Protein AF-A0A3E0KHG8-F1 (afdb_monomer)

Mean predicted aligned error: 9.84 Å

Secondary structure (DSSP, 8-state):
-PPP--------HHHHHHHHHHHHHTT--HHHHHHHHHHHHHHHTT-PPTTTTS--S--SS--S--PPP-

Structure (mmCIF, N/CA/C/O backbone):
data_AF-A0A3E0KHG8-F1
#
_entry.id   AF-A0A3E0KHG8-F1
#
loop_
_atom_site.group_PDB
_atom_site.id
_atom_site.type_symbol
_atom_site.label_atom_id
_atom_site.label_alt_id
_atom_site.label_comp_id
_atom_site.label_asym_id
_atom_site.label_entity_id
_atom_site.label_seq_id
_atom_site.pdbx_PDB_ins_code
_atom_site.Cartn_x
_atom_site.Cartn_y
_atom_site.Cartn_z
_atom_site.occupancy
_atom_site.B_iso_or_equiv
_atom_site.auth_seq_id
_atom_site.auth_comp_id
_atom_site.auth_asym_id
_atom_site.auth_atom_id
_atom_site.pdbx_PDB_model_num
ATOM 1 N N . MET A 1 1 ? 15.530 12.464 7.537 1.00 49.59 1 MET A N 1
ATOM 2 C CA . MET A 1 1 ? 14.165 12.001 7.862 1.00 49.59 1 MET A CA 1
ATOM 3 C C . MET A 1 1 ? 14.270 10.930 8.934 1.00 49.59 1 MET A C 1
ATOM 5 O O . MET A 1 1 ? 15.160 10.094 8.788 1.00 49.59 1 MET A O 1
ATOM 9 N N . PRO A 1 2 ? 13.476 10.954 10.021 1.00 43.22 2 PRO A N 1
ATOM 10 C CA . PRO A 1 2 ? 13.425 9.810 10.930 1.00 43.22 2 PRO A CA 1
ATOM 11 C C . PRO A 1 2 ? 13.112 8.569 10.080 1.00 43.22 2 PRO A C 1
ATOM 13 O O . PRO A 1 2 ? 12.169 8.573 9.294 1.00 43.22 2 PRO A O 1
ATOM 16 N N . GLY A 1 3 ? 14.021 7.594 10.103 1.00 60.06 3 GLY A N 1
ATOM 17 C CA . GLY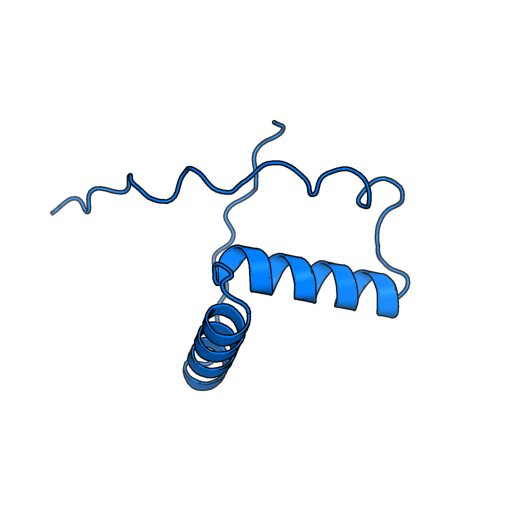 A 1 3 ? 14.165 6.610 9.030 1.00 60.06 3 GLY A CA 1
ATOM 1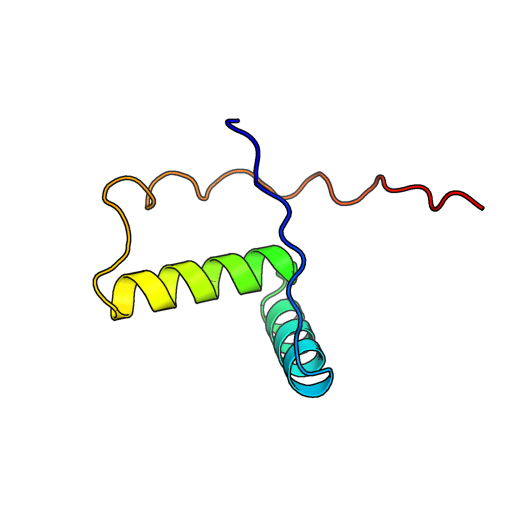8 C C . GLY A 1 3 ? 12.889 5.819 8.756 1.00 60.06 3 GLY A C 1
ATOM 19 O O . GLY A 1 3 ? 12.275 5.283 9.683 1.00 60.06 3 GLY A O 1
ATOM 20 N N . ARG A 1 4 ? 12.512 5.703 7.473 1.00 69.06 4 ARG A N 1
ATOM 21 C CA . ARG A 1 4 ? 11.481 4.747 7.052 1.00 69.06 4 A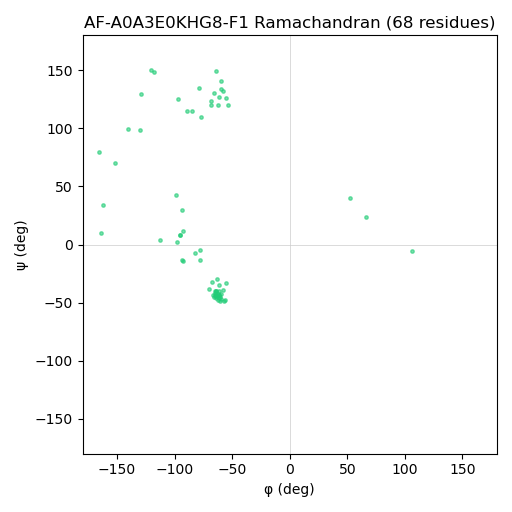RG A CA 1
ATOM 22 C C . ARG A 1 4 ? 11.908 3.364 7.528 1.00 69.06 4 ARG A C 1
ATOM 24 O O . ARG A 1 4 ? 13.025 2.920 7.268 1.00 69.06 4 ARG A O 1
ATOM 31 N N . LYS A 1 5 ? 11.026 2.690 8.258 1.00 77.44 5 LYS A N 1
ATOM 32 C CA . LYS A 1 5 ? 11.316 1.368 8.802 1.00 77.44 5 LYS A CA 1
ATOM 33 C C . LYS A 1 5 ? 11.015 0.313 7.746 1.00 77.44 5 LYS A C 1
ATOM 35 O O . LYS A 1 5 ? 9.858 0.125 7.383 1.00 77.44 5 LYS A O 1
ATOM 40 N N . ALA A 1 6 ? 12.044 -0.394 7.289 1.00 84.12 6 ALA A N 1
ATOM 41 C CA . ALA A 1 6 ? 11.855 -1.580 6.464 1.00 84.12 6 ALA A CA 1
ATOM 42 C C . ALA A 1 6 ? 11.171 -2.681 7.292 1.00 84.12 6 ALA A C 1
ATOM 44 O O . ALA A 1 6 ? 11.591 -2.990 8.411 1.00 84.12 6 ALA A O 1
ATOM 45 N N . VAL A 1 7 ? 10.104 -3.263 6.746 1.00 83.25 7 VAL A N 1
ATOM 46 C CA . VAL A 1 7 ? 9.358 -4.365 7.361 1.00 83.25 7 VAL A CA 1
ATOM 47 C C . VAL A 1 7 ? 9.218 -5.481 6.334 1.00 83.25 7 VAL A C 1
ATOM 49 O O . VAL A 1 7 ? 8.783 -5.242 5.212 1.00 83.25 7 VAL A O 1
ATOM 52 N N . LEU A 1 8 ? 9.564 -6.710 6.723 1.00 89.44 8 LEU A N 1
ATOM 53 C CA . LEU A 1 8 ? 9.318 -7.889 5.895 1.00 89.44 8 LEU A CA 1
ATOM 54 C C . LEU A 1 8 ? 7.842 -8.281 5.994 1.00 89.44 8 LEU A C 1
ATOM 56 O O . LEU A 1 8 ? 7.387 -8.764 7.032 1.00 89.44 8 LEU A O 1
ATOM 60 N N . LEU A 1 9 ? 7.100 -8.082 4.906 1.00 88.12 9 LEU A N 1
ATOM 61 C CA . LEU A 1 9 ? 5.694 -8.451 4.809 1.00 88.12 9 LEU A CA 1
ATOM 62 C C . LEU A 1 9 ? 5.557 -9.806 4.110 1.00 88.12 9 LEU A C 1
ATOM 64 O O . LEU A 1 9 ? 6.031 -9.996 2.993 1.00 88.12 9 LEU A O 1
ATOM 68 N N . ARG A 1 10 ? 4.884 -10.757 4.761 1.00 93.06 10 ARG A N 1
ATOM 69 C CA . ARG A 1 10 ? 4.513 -12.028 4.131 1.00 93.06 10 ARG A CA 1
ATOM 70 C C . ARG A 1 10 ? 3.154 -11.862 3.464 1.00 93.06 10 ARG A C 1
ATOM 72 O O . ARG A 1 10 ? 2.160 -11.650 4.152 1.00 93.06 10 ARG A O 1
ATOM 79 N N . LEU A 1 11 ? 3.127 -11.961 2.141 1.00 91.19 11 LEU A N 1
ATOM 80 C CA . LEU A 1 11 ? 1.916 -11.874 1.330 1.00 91.19 11 LEU A CA 1
ATOM 81 C C . LEU A 1 11 ? 1.697 -13.179 0.572 1.00 91.19 11 LEU A C 1
ATOM 83 O O . LEU A 1 11 ? 2.654 -13.841 0.171 1.00 91.19 11 LEU A O 1
ATOM 87 N N . ASP A 1 12 ? 0.431 -13.515 0.335 1.00 96.38 12 ASP A N 1
ATOM 88 C CA . ASP A 1 12 ? 0.091 -14.502 -0.685 1.00 96.38 12 ASP A CA 1
ATOM 89 C C . ASP A 1 12 ? 0.614 -14.005 -2.055 1.00 96.38 12 ASP A C 1
ATOM 91 O O . ASP A 1 12 ? 0.398 -12.833 -2.394 1.00 96.38 12 ASP A O 1
ATOM 95 N N . PRO A 1 13 ? 1.284 -14.852 -2.861 1.00 95.44 13 PRO A N 1
ATOM 96 C CA . PRO A 1 13 ? 1.834 -14.449 -4.157 1.00 95.44 13 PRO A CA 1
ATOM 97 C C . PRO A 1 13 ? 0.808 -13.830 -5.115 1.00 95.44 13 PRO A C 1
ATOM 99 O O . PRO A 1 13 ? 1.141 -12.929 -5.885 1.00 95.44 13 PRO A O 1
ATOM 102 N N . LYS A 1 14 ? -0.455 -14.269 -5.066 1.00 97.19 14 LYS A N 1
ATOM 103 C CA . LYS A 1 14 ? -1.534 -13.718 -5.898 1.00 97.19 14 LYS A CA 1
ATOM 104 C C . LYS A 1 14 ? -1.907 -12.307 -5.461 1.00 97.19 14 LYS A C 1
ATOM 106 O O . LYS A 1 14 ? -2.162 -11.454 -6.307 1.00 97.19 14 LYS A O 1
ATOM 111 N N . VAL A 1 15 ? -1.906 -12.051 -4.152 1.00 96.56 15 VAL A N 1
ATOM 112 C CA . VAL A 1 15 ? -2.151 -10.711 -3.599 1.00 96.56 15 VAL A CA 1
ATOM 113 C C . VAL A 1 15 ? -1.011 -9.774 -3.980 1.00 96.56 15 VAL A C 1
ATOM 115 O O . VAL A 1 15 ? -1.268 -8.664 -4.437 1.00 96.56 15 VAL A O 1
ATOM 118 N N . HIS A 1 16 ? 0.237 -10.237 -3.871 1.00 95.88 16 HIS A N 1
ATOM 119 C CA . HIS A 1 16 ? 1.397 -9.466 -4.315 1.00 95.88 16 HIS A CA 1
ATOM 120 C C . HIS A 1 16 ? 1.285 -9.078 -5.799 1.00 95.88 16 HIS A C 1
ATOM 122 O O . HIS A 1 16 ? 1.432 -7.908 -6.143 1.00 95.88 16 HIS A O 1
ATOM 128 N N . ALA A 1 17 ? 0.961 -10.035 -6.675 1.00 97.00 17 ALA A N 1
ATOM 129 C CA . ALA A 1 17 ? 0.804 -9.774 -8.105 1.00 97.00 17 ALA A CA 1
ATOM 130 C C . ALA A 1 17 ? -0.322 -8.768 -8.409 1.00 97.00 17 ALA A C 1
ATOM 132 O O . ALA A 1 17 ? -0.156 -7.894 -9.261 1.00 97.00 17 ALA A O 1
ATOM 133 N N . ALA A 1 18 ? -1.450 -8.856 -7.699 1.00 97.69 18 ALA A N 1
ATOM 134 C CA . ALA A 1 18 ? -2.553 -7.910 -7.851 1.00 97.69 18 ALA A CA 1
ATOM 135 C C . ALA A 1 18 ? -2.158 -6.487 -7.424 1.00 97.69 18 ALA A C 1
ATOM 137 O O . ALA A 1 18 ? -2.459 -5.532 -8.138 1.00 97.69 18 ALA A O 1
ATOM 138 N N . LEU A 1 19 ? -1.442 -6.345 -6.301 1.00 96.50 19 LEU A N 1
ATOM 139 C CA . LEU A 1 19 ? -0.936 -5.050 -5.837 1.00 96.50 19 LEU A CA 1
ATOM 140 C C . LEU A 1 19 ? 0.095 -4.463 -6.80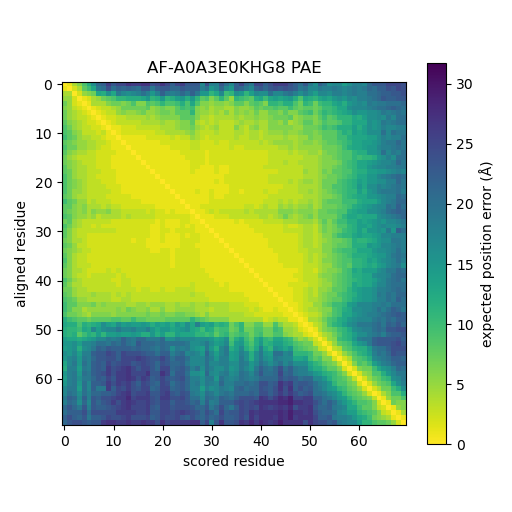3 1.00 96.50 19 LEU A C 1
ATOM 142 O O . LEU A 1 19 ? 0.039 -3.273 -7.093 1.00 96.50 19 LEU A O 1
ATOM 146 N N . GLN A 1 20 ? 0.999 -5.290 -7.333 1.00 96.25 20 GLN A N 1
ATOM 147 C CA . GLN A 1 20 ? 1.996 -4.855 -8.311 1.00 96.25 20 GLN A CA 1
ATOM 148 C C . GLN A 1 20 ? 1.340 -4.355 -9.600 1.00 96.25 20 GLN A C 1
ATOM 150 O O . GLN A 1 20 ? 1.740 -3.318 -10.123 1.00 96.25 20 GLN A O 1
ATOM 155 N N . LYS A 1 21 ? 0.314 -5.059 -10.091 1.00 97.75 21 LYS A N 1
ATOM 156 C CA . LYS A 1 21 ? -0.452 -4.611 -11.256 1.00 97.75 21 LYS A CA 1
ATOM 157 C C . LYS A 1 21 ? -1.147 -3.276 -10.988 1.00 97.75 21 LYS A C 1
ATOM 159 O O . LYS A 1 21 ? -1.014 -2.364 -11.790 1.00 97.75 21 LYS A O 1
ATOM 164 N N . TRP A 1 22 ? -1.826 -3.147 -9.850 1.00 97.62 22 TRP A N 1
ATOM 165 C CA . TRP A 1 22 ? -2.518 -1.909 -9.499 1.00 97.62 22 TRP A CA 1
ATOM 166 C C . TRP A 1 22 ? -1.552 -0.722 -9.366 1.00 97.62 22 TRP A C 1
ATOM 168 O O . TRP A 1 22 ? -1.814 0.349 -9.900 1.00 97.62 22 TRP A O 1
ATOM 178 N N . ALA A 1 23 ? -0.401 -0.924 -8.723 1.00 96.81 23 ALA A N 1
ATOM 179 C CA . ALA A 1 23 ? 0.631 0.105 -8.626 1.00 96.81 23 ALA A CA 1
ATOM 180 C C . ALA A 1 23 ? 1.130 0.545 -10.017 1.00 96.81 23 ALA A C 1
ATOM 182 O O . ALA A 1 23 ? 1.252 1.740 -10.276 1.00 96.81 23 ALA A O 1
ATOM 183 N N . ALA A 1 24 ? 1.348 -0.408 -10.931 1.00 96.00 24 ALA A N 1
ATOM 184 C CA . ALA A 1 24 ? 1.741 -0.113 -12.308 1.00 96.00 24 ALA A CA 1
ATOM 185 C C . ALA A 1 24 ? 0.658 0.661 -13.081 1.00 96.00 24 ALA A C 1
ATOM 187 O O . ALA A 1 24 ? 0.990 1.603 -13.798 1.00 96.00 24 ALA A O 1
ATOM 188 N N . ASP A 1 25 ? -0.618 0.3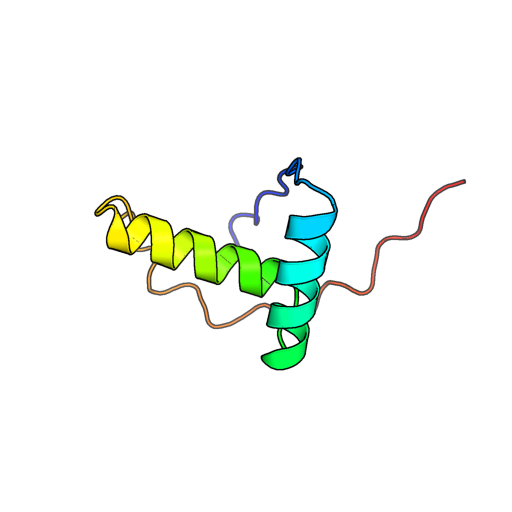09 -12.897 1.00 97.69 25 ASP A N 1
ATOM 189 C CA . ASP A 1 25 ? -1.753 1.006 -13.516 1.00 97.69 25 ASP A CA 1
ATOM 190 C C . ASP A 1 25 ? -1.850 2.476 -13.040 1.00 97.69 25 ASP A C 1
ATOM 192 O O . ASP A 1 25 ? -2.284 3.344 -13.796 1.00 97.69 25 ASP A O 1
ATOM 196 N N . GLU A 1 26 ? -1.398 2.776 -11.814 1.00 95.44 26 GLU A N 1
ATOM 197 C CA . GLU A 1 26 ? -1.351 4.131 -11.233 1.00 95.44 26 GLU A CA 1
ATOM 198 C C . GLU A 1 26 ? 0.013 4.837 -11.384 1.00 95.44 26 GLU A C 1
ATOM 200 O O . GLU A 1 26 ? 0.206 5.912 -10.816 1.00 95.44 26 GLU A O 1
ATOM 205 N N . LEU A 1 27 ? 0.954 4.260 -12.147 1.00 94.62 27 LEU A N 1
ATOM 206 C CA . LEU A 1 27 ? 2.326 4.769 -12.319 1.00 94.62 27 LEU A CA 1
ATOM 207 C C . LEU A 1 27 ? 3.047 5.025 -10.984 1.00 94.62 27 LEU A C 1
ATOM 209 O O . LEU A 1 27 ? 3.761 6.014 -10.821 1.00 94.62 27 LEU A O 1
ATOM 213 N N . ARG A 1 28 ? 2.855 4.123 -10.019 1.00 88.06 28 ARG A N 1
ATOM 214 C CA . ARG A 1 28 ? 3.408 4.211 -8.667 1.00 88.06 28 ARG A CA 1
ATOM 215 C C . ARG A 1 28 ? 4.292 3.003 -8.359 1.00 88.06 28 ARG A C 1
ATOM 217 O O . ARG A 1 28 ? 4.044 1.894 -8.830 1.00 88.06 28 ARG A O 1
ATOM 224 N N . SER A 1 29 ? 5.301 3.185 -7.505 1.00 93.62 29 SER A N 1
ATOM 225 C CA . SER A 1 29 ? 6.012 2.045 -6.918 1.00 93.62 29 SER A CA 1
ATOM 226 C C . SER A 1 29 ? 5.084 1.198 -6.036 1.00 93.62 29 SER A C 1
ATOM 228 O O . SER A 1 29 ? 4.165 1.703 -5.385 1.00 93.62 29 SER A O 1
ATOM 230 N N . LEU A 1 30 ? 5.355 -0.108 -5.958 1.00 94.12 30 LEU A N 1
ATOM 231 C CA . LEU A 1 30 ? 4.592 -1.021 -5.101 1.00 94.12 30 LEU A CA 1
ATOM 232 C C . LEU A 1 30 ? 4.626 -0.583 -3.626 1.00 94.12 30 LEU A C 1
ATOM 234 O O . LEU A 1 30 ? 3.603 -0.632 -2.948 1.00 94.12 30 LEU A O 1
ATOM 238 N N . ASN A 1 31 ? 5.774 -0.101 -3.141 1.00 92.00 31 ASN A N 1
ATOM 239 C CA . ASN A 1 31 ? 5.919 0.377 -1.764 1.00 92.00 31 ASN 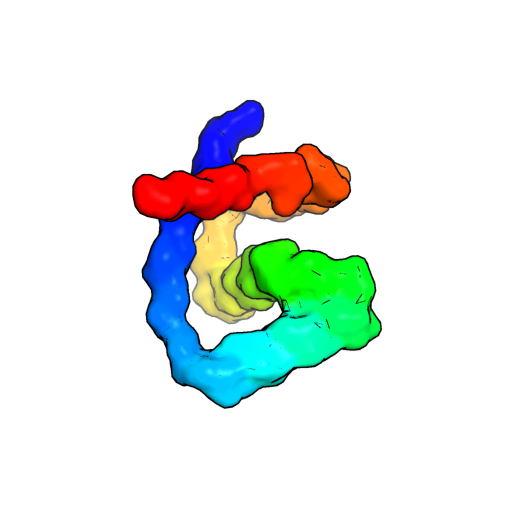A CA 1
ATOM 240 C C . ASN A 1 31 ? 5.046 1.605 -1.487 1.00 92.00 31 ASN A C 1
ATOM 242 O O . ASN A 1 31 ? 4.358 1.642 -0.468 1.00 92.00 31 ASN A O 1
ATOM 246 N N . ALA A 1 32 ? 5.023 2.579 -2.401 1.00 91.31 32 ALA A N 1
ATOM 247 C CA . ALA A 1 32 ? 4.161 3.745 -2.255 1.00 91.31 32 ALA A CA 1
ATOM 248 C C . ALA A 1 32 ? 2.671 3.369 -2.370 1.00 91.31 32 ALA A C 1
ATOM 250 O O . ALA A 1 32 ? 1.845 3.955 -1.670 1.00 91.31 32 ALA A O 1
ATOM 251 N N . GLN A 1 33 ? 2.315 2.359 -3.177 1.00 94.81 33 GLN A N 1
ATOM 252 C CA . GLN A 1 33 ? 0.940 1.848 -3.228 1.00 94.81 33 GLN A CA 1
ATOM 253 C C . GLN A 1 33 ? 0.535 1.191 -1.906 1.00 94.81 33 GLN A C 1
ATOM 255 O O . GLN A 1 33 ? -0.543 1.461 -1.379 1.00 94.81 33 GLN A O 1
ATOM 260 N N . ILE A 1 34 ? 1.403 0.353 -1.3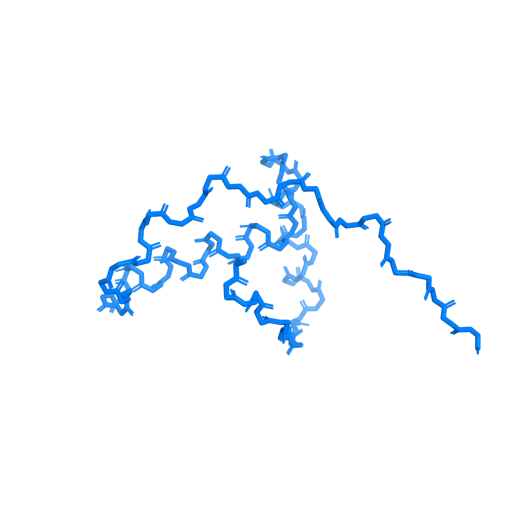35 1.00 93.50 34 ILE A N 1
ATOM 261 C CA . ILE A 1 34 ? 1.161 -0.292 -0.040 1.00 93.50 34 ILE A CA 1
ATOM 262 C C . ILE A 1 34 ? 1.008 0.761 1.063 1.00 93.50 34 ILE A C 1
ATOM 264 O O . ILE A 1 34 ? 0.059 0.678 1.842 1.00 93.50 34 ILE A O 1
ATOM 268 N N . ASP A 1 35 ? 1.884 1.767 1.115 1.00 91.81 35 ASP A N 1
ATOM 269 C CA . ASP A 1 35 ? 1.800 2.847 2.106 1.00 91.81 35 ASP A CA 1
ATOM 270 C C . ASP A 1 35 ? 0.475 3.617 2.000 1.00 91.81 35 ASP A C 1
ATOM 272 O O . ASP A 1 35 ? -0.234 3.783 2.998 1.00 91.81 35 ASP A O 1
ATOM 276 N N . PHE A 1 36 ? 0.077 3.991 0.780 1.00 92.12 36 PHE A N 1
ATOM 277 C CA . PHE A 1 36 ? -1.203 4.647 0.526 1.00 92.12 36 PHE A CA 1
ATOM 278 C C . PHE A 1 36 ? -2.388 3.819 1.047 1.00 92.12 36 PHE A C 1
ATOM 280 O O . PHE A 1 36 ? -3.242 4.331 1.781 1.00 92.12 36 PHE A O 1
ATOM 287 N N . LEU A 1 37 ? -2.419 2.519 0.737 1.00 94.06 37 LEU A N 1
ATOM 288 C CA . LEU A 1 37 ? -3.488 1.622 1.180 1.00 94.06 37 LEU A CA 1
ATOM 289 C C . LEU A 1 37 ? -3.524 1.458 2.696 1.00 94.06 37 LEU A C 1
ATOM 291 O O . LEU A 1 37 ? -4.610 1.450 3.284 1.00 94.06 37 LEU A O 1
ATOM 295 N N . LEU A 1 38 ? -2.360 1.355 3.338 1.00 92.75 38 LEU A N 1
ATOM 296 C CA . LEU A 1 38 ? -2.252 1.255 4.790 1.00 92.75 38 LEU A CA 1
ATOM 297 C C . LEU A 1 38 ? -2.757 2.526 5.473 1.00 92.75 38 LEU A C 1
ATOM 299 O O . LEU A 1 38 ? -3.569 2.438 6.395 1.00 92.75 38 LEU A O 1
ATOM 303 N N . ARG A 1 39 ? -2.363 3.706 4.987 1.00 92.56 39 ARG A N 1
ATOM 304 C CA . ARG A 1 39 ? -2.853 4.995 5.500 1.00 92.56 39 ARG A CA 1
ATOM 305 C C . ARG A 1 39 ? -4.362 5.123 5.339 1.00 92.56 39 ARG A C 1
ATOM 307 O O . ARG A 1 39 ? -5.057 5.483 6.289 1.00 92.56 39 ARG A O 1
ATOM 314 N N . GLN A 1 40 ? -4.893 4.758 4.173 1.00 93.19 40 GLN A N 1
ATOM 315 C CA . GLN A 1 40 ? -6.332 4.780 3.925 1.00 93.19 40 GLN A CA 1
ATOM 316 C C . GLN A 1 40 ? -7.083 3.780 4.821 1.00 93.19 40 GLN A C 1
ATOM 318 O O . GLN A 1 40 ? -8.160 4.090 5.333 1.00 93.19 40 GLN A O 1
ATOM 323 N N . ALA A 1 41 ? -6.538 2.579 5.037 1.00 95.31 41 ALA A N 1
ATOM 324 C CA . ALA A 1 41 ? -7.109 1.587 5.944 1.00 95.31 41 ALA A CA 1
ATOM 325 C C . ALA A 1 41 ? -7.113 2.080 7.400 1.00 95.31 41 ALA A C 1
ATOM 327 O O . ALA A 1 41 ? -8.144 1.985 8.066 1.00 95.31 41 ALA A O 1
ATOM 328 N N . LEU A 1 42 ? -6.013 2.677 7.870 1.00 95.38 42 LEU A N 1
ATOM 329 C CA . LEU A 1 42 ? -5.920 3.285 9.200 1.00 95.38 42 LEU A CA 1
ATOM 330 C C . LEU A 1 42 ? -6.919 4.432 9.371 1.00 95.38 42 LEU A C 1
ATOM 332 O O . LEU A 1 42 ? -7.605 4.489 10.391 1.00 95.38 42 LEU A O 1
ATOM 336 N N . LYS A 1 43 ? -7.057 5.304 8.364 1.00 93.31 43 LYS A N 1
ATOM 337 C CA . LYS A 1 43 ? -8.032 6.403 8.367 1.00 93.31 43 LYS A CA 1
ATOM 338 C C . LYS A 1 43 ? -9.463 5.881 8.467 1.00 93.31 43 LYS A C 1
ATOM 340 O O . LYS A 1 43 ? -10.209 6.317 9.337 1.00 93.31 43 LYS A O 1
ATOM 345 N N . ARG A 1 44 ? -9.826 4.893 7.639 1.00 94.50 44 ARG A N 1
ATOM 346 C CA . ARG A 1 44 ? -11.155 4.250 7.674 1.00 94.50 44 ARG A CA 1
ATOM 347 C C . ARG A 1 44 ? -11.439 3.556 9.005 1.00 94.50 44 ARG A C 1
ATOM 349 O O . ARG A 1 44 ? -12.574 3.567 9.460 1.00 94.50 44 ARG A O 1
ATOM 356 N N . ALA A 1 45 ? -10.418 2.982 9.636 1.00 96.75 45 ALA A N 1
ATOM 357 C CA . ALA A 1 45 ? -10.536 2.363 10.951 1.00 96.75 45 ALA A CA 1
ATOM 358 C C . ALA A 1 45 ? -10.565 3.376 12.114 1.00 96.75 45 ALA A C 1
ATOM 360 O O . ALA A 1 45 ? -10.691 2.954 13.262 1.00 96.75 45 ALA A O 1
ATOM 361 N N . GLY A 1 46 ?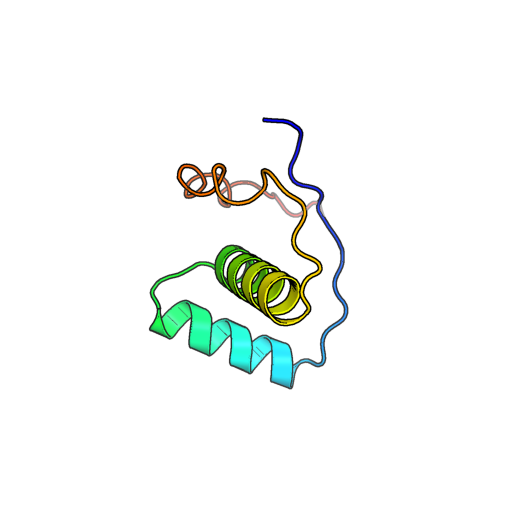 -10.396 4.681 11.853 1.00 94.19 46 GLY A N 1
ATOM 362 C CA . GLY A 1 46 ? -10.267 5.706 12.895 1.00 94.19 46 GLY A CA 1
ATOM 363 C C . GLY A 1 46 ? -8.986 5.573 13.728 1.00 94.19 46 GLY A C 1
ATOM 364 O O . GLY A 1 46 ? -8.950 5.990 14.879 1.00 94.19 46 GLY A O 1
ATOM 365 N N . ARG A 1 47 ? -7.946 4.942 13.170 1.00 94.12 47 ARG A N 1
ATOM 366 C CA . ARG A 1 47 ? -6.678 4.619 13.847 1.00 94.12 47 ARG A CA 1
ATOM 367 C C . ARG A 1 47 ? -5.484 5.388 13.305 1.00 94.12 47 ARG A C 1
ATOM 369 O O . ARG A 1 47 ? -4.362 5.103 13.712 1.00 94.12 47 ARG A O 1
ATOM 376 N N . LEU A 1 48 ? -5.697 6.303 12.363 1.00 90.94 48 LEU A N 1
ATOM 377 C CA . LEU A 1 48 ? -4.618 7.132 11.843 1.00 90.94 48 LEU A CA 1
ATOM 378 C C . LEU A 1 48 ? -4.153 8.098 12.952 1.00 90.94 48 LEU A C 1
ATOM 380 O O . LEU A 1 48 ? -4.977 8.874 13.440 1.00 90.94 48 LEU A O 1
ATOM 384 N N . PRO A 1 49 ? -2.876 8.056 13.373 1.00 87.06 49 PRO A N 1
ATOM 385 C CA . PRO A 1 49 ? -2.341 9.005 14.346 1.00 87.06 49 PRO A CA 1
ATOM 386 C C . PRO A 1 49 ? -2.453 10.453 13.850 1.00 87.06 49 PRO A C 1
ATOM 388 O O . PRO A 1 49 ? -2.206 10.734 12.674 1.00 87.06 49 PRO A O 1
ATOM 391 N N . ALA A 1 50 ? -2.786 11.378 14.753 1.00 73.75 50 ALA A N 1
ATOM 392 C CA . ALA A 1 50 ? -2.758 12.808 14.458 1.00 73.75 50 ALA A CA 1
ATOM 393 C C . ALA A 1 50 ? -1.321 13.233 14.093 1.00 73.75 50 ALA A C 1
ATOM 395 O O . ALA A 1 50 ? -0.390 12.937 14.840 1.00 73.75 50 ALA A O 1
ATOM 396 N N . GLY A 1 51 ? -1.144 13.883 12.937 1.00 71.06 51 GLY A N 1
ATOM 397 C CA . GLY A 1 51 ? 0.156 14.362 12.436 1.00 71.06 51 GLY A CA 1
ATOM 398 C C . GLY A 1 51 ? 0.765 13.567 11.272 1.00 71.06 51 GLY A C 1
ATOM 399 O O . GLY A 1 51 ? 1.764 13.992 10.713 1.00 71.06 51 GLY A O 1
ATOM 400 N N . LEU A 1 52 ? 0.168 12.446 10.848 1.00 72.69 52 LEU A N 1
ATOM 401 C CA . LEU A 1 52 ? 0.673 11.666 9.703 1.00 72.69 52 LEU A CA 1
ATOM 402 C C . LEU A 1 52 ? 0.237 12.184 8.319 1.00 72.69 52 LEU A C 1
ATOM 404 O O . LEU A 1 52 ? 0.710 11.651 7.315 1.00 72.69 52 LEU A O 1
ATOM 408 N N . GLU A 1 53 ? -0.658 13.174 8.231 1.00 60.97 53 GLU A N 1
ATOM 409 C CA . GLU A 1 53 ? -1.171 13.673 6.941 1.00 60.97 53 GLU A CA 1
ATOM 410 C C . GLU A 1 53 ? -0.191 14.615 6.201 1.00 60.97 53 GLU A C 1
ATOM 412 O O . GLU A 1 53 ? -0.363 14.827 5.006 1.00 60.97 53 GLU A O 1
ATOM 417 N N . GLU A 1 54 ? 0.868 15.115 6.852 1.00 55.03 54 GLU A N 1
ATOM 418 C CA . GLU A 1 54 ? 1.750 16.167 6.300 1.00 55.03 54 GLU A CA 1
ATOM 419 C C . GLU A 1 54 ? 3.001 15.645 5.548 1.00 55.03 54 GLU A C 1
ATOM 421 O O . GLU A 1 54 ? 3.628 16.388 4.801 1.00 55.03 54 GLU A O 1
ATOM 426 N N . ASP A 1 55 ? 3.350 14.358 5.668 1.00 57.19 55 ASP A N 1
ATOM 427 C CA . ASP A 1 55 ? 4.688 13.819 5.317 1.00 57.19 55 ASP A CA 1
ATOM 428 C C . ASP A 1 55 ? 4.842 13.266 3.871 1.00 57.19 55 ASP A C 1
ATOM 430 O O . ASP A 1 55 ? 5.794 12.553 3.562 1.00 57.19 55 ASP A O 1
ATOM 434 N N . SER A 1 56 ? 3.888 13.505 2.960 1.00 54.12 56 SER A N 1
ATOM 435 C CA . SER A 1 56 ? 3.763 12.707 1.712 1.00 54.12 56 SER A CA 1
ATOM 436 C C . SER A 1 56 ? 4.441 13.277 0.449 1.00 54.12 56 SER A C 1
ATOM 438 O O . SER A 1 56 ? 4.218 12.741 -0.635 1.00 54.12 56 SER A O 1
ATOM 440 N N . ALA A 1 57 ? 5.238 14.348 0.530 1.00 50.47 57 ALA A N 1
ATOM 441 C CA . ALA A 1 57 ? 5.686 15.077 -0.669 1.00 50.47 57 ALA A CA 1
ATOM 442 C C . ALA A 1 57 ? 7.038 14.639 -1.284 1.00 50.47 57 ALA A C 1
ATOM 444 O O . ALA A 1 57 ? 7.318 15.019 -2.418 1.00 50.47 57 ALA A O 1
ATOM 445 N N . GLU A 1 58 ? 7.887 13.854 -0.608 1.00 49.50 58 GLU A N 1
ATOM 446 C CA . GLU A 1 58 ? 9.290 13.682 -1.039 1.00 49.50 58 GLU A CA 1
ATOM 447 C C . GLU A 1 58 ? 9.784 12.228 -0.887 1.00 49.50 58 GLU A C 1
ATOM 449 O O . GLU A 1 58 ? 10.167 11.786 0.199 1.00 49.50 58 GLU A O 1
ATOM 454 N N . GLY A 1 59 ? 9.793 11.438 -1.969 1.00 49.22 59 GLY A N 1
ATOM 455 C CA . GLY A 1 59 ? 10.246 10.042 -1.866 1.00 49.22 59 GLY A CA 1
ATOM 456 C C . GLY A 1 59 ? 10.593 9.276 -3.140 1.00 49.22 59 GLY A C 1
ATOM 457 O O . GLY A 1 59 ? 10.835 8.078 -3.029 1.00 49.22 59 GLY A O 1
ATOM 458 N N . GLU A 1 60 ? 10.670 9.913 -4.310 1.00 50.94 60 GLU A N 1
ATOM 459 C CA . GLU A 1 60 ? 10.796 9.199 -5.596 1.00 50.94 60 GLU A CA 1
ATOM 460 C C . GLU A 1 60 ? 12.247 9.009 -6.095 1.00 50.94 60 GLU A C 1
ATOM 462 O O . GLU A 1 60 ? 12.496 8.974 -7.297 1.00 50.94 60 GLU A O 1
ATOM 467 N N . ALA A 1 61 ? 13.238 8.901 -5.204 1.00 50.78 61 ALA A N 1
ATOM 468 C CA . ALA A 1 61 ? 14.634 8.710 -5.616 1.00 50.78 61 ALA A CA 1
ATOM 469 C C . ALA A 1 61 ? 15.473 7.949 -4.576 1.00 50.78 61 ALA A C 1
ATOM 471 O O . ALA A 1 61 ? 16.317 8.559 -3.932 1.00 50.78 61 ALA A O 1
ATOM 472 N N . ASP A 1 62 ? 15.245 6.641 -4.380 1.00 50.75 62 ASP A N 1
ATOM 473 C CA . ASP A 1 62 ? 16.248 5.776 -3.718 1.00 50.75 62 ASP A CA 1
ATOM 474 C C . ASP A 1 62 ? 16.052 4.257 -3.947 1.00 50.75 62 ASP A C 1
ATOM 476 O O . ASP A 1 62 ? 16.311 3.460 -3.054 1.00 50.75 62 ASP A O 1
ATOM 480 N N . ASP A 1 63 ? 15.563 3.809 -5.113 1.00 49.47 63 ASP A N 1
ATOM 481 C CA . ASP A 1 63 ? 15.481 2.355 -5.413 1.00 49.47 63 ASP A CA 1
ATOM 482 C C . ASP A 1 63 ? 16.664 1.842 -6.263 1.00 49.47 63 ASP A C 1
ATOM 484 O O . ASP A 1 63 ? 16.762 0.667 -6.599 1.00 49.47 63 ASP A O 1
ATOM 488 N N . ALA A 1 64 ? 17.626 2.708 -6.591 1.00 48.06 64 ALA A N 1
ATOM 489 C CA . ALA A 1 64 ? 18.760 2.372 -7.450 1.00 48.06 64 ALA A CA 1
ATOM 490 C C . ALA A 1 64 ? 20.044 2.035 -6.666 1.00 48.06 64 ALA A C 1
ATOM 492 O O . ALA A 1 64 ? 21.113 2.493 -7.051 1.00 48.06 64 ALA A O 1
ATOM 493 N N . ALA A 1 65 ? 19.984 1.267 -5.570 1.00 51.16 65 ALA A N 1
ATOM 494 C CA . ALA A 1 65 ? 21.199 0.735 -4.933 1.00 51.16 65 ALA A CA 1
ATOM 495 C C . ALA A 1 65 ? 20.923 -0.390 -3.916 1.00 51.16 65 ALA A C 1
ATOM 497 O O . ALA A 1 65 ? 21.019 -0.191 -2.707 1.00 51.16 65 ALA A O 1
ATOM 498 N N . HIS A 1 66 ? 20.692 -1.619 -4.381 1.00 48.22 66 HIS A N 1
ATOM 499 C CA . HIS A 1 66 ? 21.088 -2.780 -3.579 1.00 48.22 66 HIS A CA 1
ATOM 500 C C . HIS A 1 66 ? 21.896 -3.761 -4.436 1.00 48.22 66 HIS A C 1
ATOM 502 O O . HIS A 1 66 ? 21.305 -4.526 -5.200 1.00 48.22 66 HIS A O 1
ATOM 508 N N . PRO A 1 67 ? 23.243 -3.750 -4.368 1.00 56.22 67 PRO A N 1
ATOM 509 C CA . PRO A 1 67 ? 24.023 -4.817 -4.971 1.00 56.22 67 PRO A CA 1
ATOM 510 C C . PRO A 1 67 ? 23.773 -6.104 -4.181 1.00 56.22 67 PRO A C 1
ATOM 512 O O . PRO A 1 67 ? 23.978 -6.154 -2.970 1.00 56.22 67 PRO A O 1
ATOM 515 N N . THR A 1 68 ? 23.315 -7.145 -4.872 1.00 52.16 68 THR A N 1
ATOM 516 C CA . THR A 1 68 ? 23.241 -8.506 -4.336 1.00 52.16 68 THR A CA 1
ATOM 517 C C . THR A 1 68 ? 24.663 -8.981 -4.011 1.00 52.16 68 THR A C 1
ATOM 519 O O . THR A 1 68 ? 25.487 -9.015 -4.928 1.00 52.16 68 THR A O 1
ATOM 522 N N . PRO A 1 69 ? 25.001 -9.339 -2.760 1.00 58.94 69 PRO A N 1
ATOM 523 C CA . PRO A 1 69 ? 26.250 -1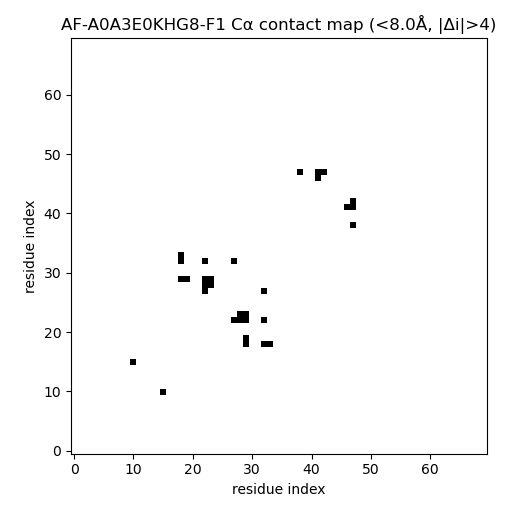0.034 -2.498 1.00 58.94 69 PRO A CA 1
ATOM 524 C C . PRO A 1 69 ? 26.083 -11.520 -2.853 1.00 58.94 69 PRO A C 1
ATOM 526 O O . PRO A 1 69 ? 25.053 -12.121 -2.536 1.00 58.94 69 PRO A O 1
ATOM 529 N N . LEU A 1 70 ? 27.084 -12.069 -3.552 1.00 51.91 70 LEU A N 1
ATOM 530 C CA . LEU A 1 70 ? 27.294 -13.509 -3.757 1.00 51.91 70 LEU A CA 1
ATOM 531 C C . LEU A 1 70 ? 27.710 -14.192 -2.449 1.00 51.91 70 LEU A C 1
ATOM 533 O O . LEU A 1 70 ? 28.481 -13.561 -1.688 1.00 51.91 70 LEU A O 1
#

Foldseek 3Di:
DPDDDDDDDDDDVVVLVVLCVVCVVVVHDSVVSVVVVVQVVCVVVVNRDPPPPPPPDDDDDDPPDDDDDD

Solvent-accessible surface area (backbone atoms only — not comparable to full-atom values): 4801 Å² total; per-residue (Å²): 123,90,71,85,79,88,72,93,78,90,68,59,70,67,58,48,51,51,48,46,50,52,13,54,77,67,77,42,55,51,68,59,43,50,50,51,51,50,52,52,49,28,49,76,69,73,63,55,64,92,79,68,88,78,75,82,87,81,82,96,82,79,85,87,78,76,85,82,81,132

Radius of gyration: 14.16 Å; Cα contacts (8 Å, |Δi|>4): 16; chains: 1; bounding box: 38×31×28 Å

Nearest PDB structures (foldseek):
  6sbx-assembly1_C  TM=6.996E-01  e=5.824E-01  Myxococcus xanthus
  5x3t-assembly1_G  TM=6.623E-01  e=1.895E+00  Mycobacterium tuberculosis H37Rv

Sequence (70 aa):
MPGRKAVLLRLDPKVHAALQKWAADELRSLNAQIDFLLRQALKRAGRLPAGLEEDSAEGEADDAAHPTPL

pLDDT: mean 79.74, std 19.09, range [43.22, 97.75]